Protein AF-A0A2M7FM03-F1 (afdb_monomer)

Organism: NCBI:txid1974536

Radius of gyration: 10.79 Å; Cα contacts (8 Å, |Δi|>4): 67; chains: 1; bounding box: 29×18×23 Å

InterPro domains:
  IPR036165 YefM-like superfamily [SSF143120] (7-48)

pLDDT: mean 85.25, std 15.35, range [33.88, 96.12]

Structure (mmCIF, N/CA/C/O backbone):
data_AF-A0A2M7FM03-F1
#
_entry.id   AF-A0A2M7FM03-F1
#
loop_
_atom_site.group_PDB
_atom_site.id
_atom_site.type_symbol
_atom_site.label_atom_id
_atom_site.label_alt_id
_atom_site.label_comp_id
_atom_site.label_asym_id
_atom_site.label_entity_id
_atom_site.label_seq_id
_atom_site.pdbx_PDB_ins_code
_atom_site.Cartn_x
_atom_site.Cartn_y
_atom_site.Cartn_z
_atom_site.occupancy
_atom_site.B_iso_or_equiv
_atom_site.auth_seq_id
_atom_site.auth_comp_id
_atom_site.auth_asym_id
_atom_site.auth_atom_id
_atom_site.pdbx_PDB_model_num
ATOM 1 N N . MET A 1 1 ? 20.407 7.603 7.882 1.00 33.88 1 MET A N 1
ATOM 2 C CA . MET A 1 1 ? 19.220 6.803 7.512 1.00 33.88 1 MET A CA 1
ATOM 3 C C . MET A 1 1 ? 18.419 7.632 6.525 1.00 33.88 1 MET A C 1
ATOM 5 O O . MET A 1 1 ? 17.998 8.717 6.901 1.00 33.88 1 MET A O 1
ATOM 9 N N . ASN A 1 2 ? 18.294 7.197 5.268 1.00 36.41 2 ASN A N 1
ATOM 10 C CA . ASN A 1 2 ? 17.457 7.889 4.285 1.00 36.41 2 ASN A CA 1
ATOM 11 C 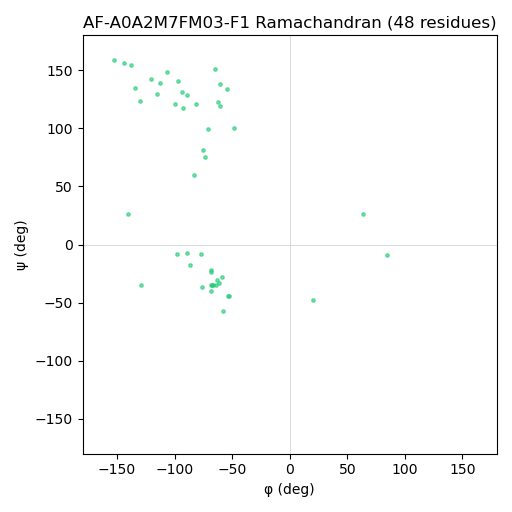C . ASN A 1 2 ? 15.995 7.650 4.674 1.00 36.41 2 ASN A C 1
ATOM 13 O O . ASN A 1 2 ? 15.451 6.579 4.424 1.00 36.41 2 ASN A O 1
ATOM 17 N N . THR A 1 3 ? 15.370 8.621 5.336 1.00 43.00 3 THR A N 1
ATOM 18 C CA . THR A 1 3 ? 13.923 8.637 5.568 1.00 43.00 3 THR A CA 1
ATOM 19 C C . THR A 1 3 ? 13.247 8.991 4.256 1.00 43.00 3 THR A C 1
ATOM 21 O O . THR A 1 3 ? 12.834 10.126 4.024 1.00 43.00 3 THR A O 1
ATOM 24 N N . GLN A 1 4 ? 13.209 8.021 3.354 1.00 56.03 4 GLN A N 1
ATOM 25 C CA . GLN A 1 4 ? 12.363 8.091 2.184 1.00 56.03 4 GLN A CA 1
ATOM 26 C C . GLN A 1 4 ? 10.926 8.187 2.699 1.00 56.03 4 GLN A C 1
ATOM 28 O O . GLN A 1 4 ? 10.508 7.336 3.483 1.00 56.03 4 GLN A O 1
ATOM 33 N N . LEU A 1 5 ? 10.235 9.283 2.371 1.00 55.12 5 LEU A N 1
ATOM 34 C CA . LEU A 1 5 ? 8.852 9.553 2.770 1.00 55.12 5 LEU A CA 1
ATOM 35 C C . LEU A 1 5 ? 8.002 8.314 2.472 1.00 55.12 5 LEU A C 1
ATOM 37 O O . LEU A 1 5 ? 7.650 8.061 1.324 1.0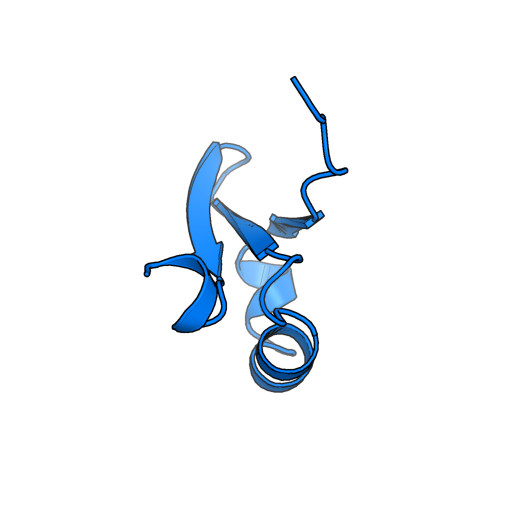0 55.12 5 LEU A O 1
ATOM 41 N N . ALA A 1 6 ? 7.732 7.508 3.499 1.00 62.41 6 ALA A N 1
ATOM 42 C CA . ALA A 1 6 ? 6.959 6.291 3.343 1.00 62.41 6 ALA A CA 1
ATOM 43 C C . ALA A 1 6 ? 5.561 6.690 2.873 1.00 62.41 6 ALA A C 1
ATOM 45 O O . ALA A 1 6 ? 4.872 7.473 3.535 1.00 62.41 6 ALA A O 1
ATOM 46 N N . ASN A 1 7 ? 5.135 6.158 1.731 1.00 86.38 7 ASN A N 1
ATOM 47 C CA . ASN A 1 7 ? 3.799 6.403 1.212 1.00 86.38 7 ASN A CA 1
ATOM 48 C C . ASN A 1 7 ? 2.792 5.582 2.032 1.00 86.38 7 ASN A C 1
ATOM 50 O O . ASN A 1 7 ? 2.414 4.467 1.671 1.00 86.38 7 ASN A O 1
ATOM 54 N N . ILE A 1 8 ? 2.411 6.110 3.197 1.00 92.56 8 ILE A N 1
ATOM 55 C CA . ILE A 1 8 ? 1.498 5.460 4.140 1.00 92.56 8 ILE A CA 1
ATOM 56 C C . ILE A 1 8 ? 0.057 5.685 3.677 1.00 92.56 8 ILE A C 1
ATOM 58 O O . ILE A 1 8 ? -0.417 6.819 3.597 1.00 92.56 8 ILE A O 1
ATOM 62 N N . ILE A 1 9 ? -0.672 4.601 3.416 1.00 93.25 9 ILE A N 1
ATOM 63 C CA . ILE A 1 9 ? -2.048 4.652 2.916 1.00 93.25 9 ILE A CA 1
ATOM 64 C C . ILE A 1 9 ? -2.961 3.676 3.681 1.00 93.25 9 ILE A C 1
ATOM 66 O O . ILE A 1 9 ? -2.605 2.520 3.895 1.00 93.25 9 ILE A O 1
ATOM 70 N N . PRO A 1 10 ? -4.172 4.082 4.100 1.00 95.12 10 PRO A N 1
ATOM 71 C CA . PRO A 1 10 ? -5.154 3.146 4.644 1.00 95.12 10 PRO A CA 1
ATOM 72 C C . PRO A 1 10 ? -5.540 2.063 3.632 1.00 95.12 10 PRO A C 1
ATOM 74 O O . PRO A 1 10 ? -5.826 2.363 2.471 1.00 95.12 10 PRO A O 1
ATOM 77 N N . ILE A 1 11 ? -5.659 0.814 4.084 1.00 94.69 11 ILE A N 1
ATOM 78 C CA . ILE A 1 11 ? -5.989 -0.335 3.225 1.00 94.69 11 ILE A CA 1
ATOM 79 C C . ILE A 1 11 ? -7.330 -0.169 2.490 1.00 94.69 11 ILE A C 1
ATOM 81 O O . ILE A 1 11 ? -7.517 -0.677 1.388 1.00 94.69 11 ILE A O 1
ATOM 85 N N . THR A 1 12 ? -8.270 0.582 3.069 1.00 94.19 12 THR A N 1
ATOM 86 C CA . THR A 1 12 ? -9.551 0.918 2.433 1.00 94.19 12 THR A CA 1
ATOM 87 C C . THR A 1 12 ? -9.383 1.852 1.237 1.00 94.19 12 THR A C 1
ATOM 89 O O . THR A 1 12 ? -10.093 1.682 0.251 1.00 94.19 12 THR A O 1
ATOM 92 N N . LYS A 1 13 ? -8.422 2.785 1.282 1.00 93.25 13 LYS A N 1
ATOM 93 C CA . LYS A 1 13 ? -8.085 3.666 0.154 1.00 93.25 13 LYS A CA 1
ATOM 94 C C . LYS A 1 13 ? -7.282 2.930 -0.918 1.00 93.25 13 LYS A C 1
ATOM 96 O O . LYS A 1 13 ? -7.506 3.160 -2.100 1.00 93.25 13 LYS A O 1
ATOM 101 N N . ALA A 1 14 ? -6.393 2.024 -0.509 1.00 94.06 14 ALA A N 1
ATOM 102 C CA . ALA A 1 14 ? -5.591 1.232 -1.438 1.00 94.06 14 ALA A CA 1
ATOM 103 C C . ALA A 1 14 ? -6.432 0.240 -2.261 1.00 94.06 14 ALA A C 1
ATOM 105 O O . ALA A 1 14 ? -6.154 0.026 -3.434 1.00 94.06 14 ALA A O 1
ATOM 106 N N . ARG A 1 15 ? -7.498 -0.330 -1.678 1.00 92.69 15 ARG A N 1
ATOM 107 C CA . ARG A 1 15 ? -8.311 -1.391 -2.301 1.00 92.69 15 ARG A CA 1
ATOM 108 C C . ARG A 1 15 ? -8.837 -1.045 -3.695 1.00 92.69 15 ARG A C 1
ATOM 110 O O . ARG A 1 15 ? -8.788 -1.890 -4.578 1.00 92.69 15 ARG A O 1
ATOM 117 N N . GLY A 1 16 ? -9.347 0.170 -3.884 1.00 94.69 16 GLY A N 1
ATOM 118 C CA . GLY A 1 16 ? -9.925 0.591 -5.165 1.00 94.69 16 GLY A CA 1
ATOM 119 C C . GLY A 1 16 ? -8.893 0.938 -6.239 1.00 94.69 16 GLY A C 1
ATOM 120 O O . GLY A 1 16 ? -9.279 1.200 -7.369 1.00 94.69 16 GLY A O 1
ATOM 121 N N . ARG A 1 17 ? -7.603 0.991 -5.884 1.00 93.38 17 ARG A N 1
ATOM 122 C CA . ARG A 1 17 ? -6.517 1.502 -6.734 1.00 93.38 17 ARG A CA 1
ATOM 123 C C . ARG A 1 17 ? -5.245 0.661 -6.616 1.00 93.38 17 ARG A C 1
ATOM 125 O O . ARG A 1 17 ? -4.142 1.170 -6.780 1.00 93.38 17 ARG A O 1
ATOM 132 N N . LEU A 1 18 ? -5.388 -0.616 -6.257 1.00 92.56 18 LEU A N 1
ATOM 133 C CA . LEU A 1 18 ? -4.240 -1.474 -5.965 1.00 92.56 18 LEU A CA 1
ATOM 134 C C . LEU A 1 18 ? -3.357 -1.678 -7.205 1.00 92.56 18 LEU A C 1
ATOM 136 O O . LEU A 1 18 ? -2.143 -1.722 -7.058 1.00 92.56 18 LEU A O 1
ATOM 140 N N . GLY A 1 19 ? -3.966 -1.741 -8.396 1.00 92.88 19 GLY A N 1
ATOM 141 C CA . GLY A 1 19 ? -3.254 -1.769 -9.678 1.00 92.88 19 GLY A CA 1
ATOM 142 C C . GLY A 1 19 ? -2.356 -0.544 -9.858 1.00 92.88 19 GLY A C 1
ATOM 143 O O . GLY A 1 19 ? -1.144 -0.706 -9.934 1.00 92.88 19 GLY A O 1
ATOM 144 N N . ASP A 1 20 ? -2.925 0.668 -9.795 1.00 92.56 20 ASP A N 1
ATOM 145 C CA . ASP A 1 20 ? -2.160 1.925 -9.873 1.00 92.56 20 ASP A CA 1
ATOM 146 C C . ASP A 1 20 ? -1.009 1.964 -8.853 1.00 92.56 20 ASP A C 1
ATOM 148 O O . ASP A 1 20 ? 0.103 2.387 -9.153 1.00 92.56 20 ASP A O 1
ATOM 152 N N . LEU A 1 21 ? -1.278 1.547 -7.610 1.00 91.75 21 LEU A N 1
ATOM 153 C CA . LEU A 1 21 ? -0.278 1.556 -6.542 1.00 91.75 21 LEU A CA 1
ATOM 154 C C . LEU A 1 21 ? 0.851 0.560 -6.806 1.00 91.75 21 LEU A C 1
ATOM 156 O O . LEU A 1 21 ? 1.990 0.852 -6.454 1.00 91.75 21 LEU A O 1
ATOM 160 N N . ALA A 1 22 ? 0.550 -0.590 -7.411 1.00 90.88 22 ALA A N 1
ATOM 161 C CA . ALA A 1 22 ? 1.554 -1.574 -7.794 1.00 90.88 22 ALA A CA 1
ATOM 162 C C . ALA A 1 22 ? 2.437 -1.055 -8.936 1.00 90.88 22 ALA A C 1
ATOM 164 O O . ALA A 1 22 ? 3.649 -1.217 -8.870 1.00 90.88 22 ALA A O 1
ATOM 165 N N . GLU A 1 23 ? 1.864 -0.357 -9.922 1.00 90.31 23 GLU A N 1
ATOM 166 C CA . GLU A 1 23 ? 2.637 0.287 -10.996 1.00 90.31 23 GLU A CA 1
ATOM 167 C C . GLU A 1 23 ? 3.577 1.388 -10.475 1.00 90.31 23 GLU A C 1
ATOM 169 O O . GLU A 1 23 ? 4.645 1.613 -11.038 1.00 90.31 23 GLU A O 1
ATOM 174 N N . LEU A 1 24 ? 3.204 2.071 -9.388 1.00 88.50 24 LEU A N 1
ATOM 175 C CA . LEU A 1 24 ? 4.011 3.134 -8.775 1.00 88.50 24 LEU A CA 1
ATOM 176 C C . LEU A 1 24 ? 5.045 2.625 -7.757 1.00 88.50 24 LEU A C 1
ATOM 178 O O . LEU A 1 24 ? 5.970 3.361 -7.394 1.00 88.50 24 LEU A O 1
ATOM 182 N N . ALA A 1 25 ? 4.890 1.398 -7.261 1.00 87.56 25 ALA A N 1
ATOM 183 C CA . ALA A 1 25 ? 5.770 0.781 -6.273 1.00 87.56 25 ALA A CA 1
ATOM 184 C C . ALA A 1 25 ? 7.005 0.161 -6.945 1.00 87.56 25 ALA A C 1
ATOM 186 O O . ALA A 1 25 ? 7.214 -1.041 -6.851 1.00 87.56 25 ALA A O 1
ATOM 187 N N . VAL A 1 26 ? 7.804 0.978 -7.639 1.00 83.75 26 VAL A N 1
ATOM 188 C CA . VAL A 1 26 ? 8.991 0.535 -8.395 1.00 83.75 26 VAL A CA 1
ATOM 189 C C . VAL A 1 26 ? 10.249 0.650 -7.540 1.00 83.75 26 VAL A C 1
ATOM 191 O O . VAL A 1 26 ? 10.468 1.722 -6.982 1.00 83.75 26 VAL A O 1
ATOM 194 N N . ALA A 1 27 ? 11.058 -0.418 -7.493 1.00 68.56 27 ALA A N 1
ATOM 195 C CA . ALA A 1 27 ? 12.383 -0.664 -6.876 1.00 68.56 27 ALA A CA 1
ATOM 196 C C . ALA A 1 27 ? 12.890 0.238 -5.726 1.00 68.56 27 ALA A C 1
ATOM 198 O O . ALA A 1 27 ? 13.395 -0.257 -4.727 1.00 68.56 27 ALA A O 1
ATOM 199 N N . SER A 1 28 ? 12.815 1.561 -5.851 1.00 70.69 28 SER A N 1
ATOM 200 C CA . SER A 1 28 ? 13.161 2.519 -4.799 1.00 70.69 28 SER A CA 1
ATOM 201 C C . SER A 1 28 ? 11.955 3.029 -4.012 1.00 70.69 28 SER A C 1
ATOM 203 O O . SER A 1 28 ? 12.160 3.731 -3.037 1.00 70.69 28 SER A O 1
ATOM 205 N N . ASN A 1 29 ? 10.713 2.741 -4.395 1.00 82.25 29 ASN A N 1
ATOM 206 C CA . ASN A 1 29 ? 9.520 3.262 -3.736 1.00 82.25 29 ASN A CA 1
ATOM 207 C C . ASN A 1 29 ? 8.642 2.131 -3.198 1.00 82.25 29 ASN A C 1
ATOM 209 O O . ASN A 1 29 ? 8.489 1.092 -3.833 1.00 82.25 29 ASN A O 1
ATOM 213 N N . TYR A 1 30 ? 8.046 2.349 -2.029 1.00 90.12 30 TYR A N 1
ATOM 214 C CA . TYR A 1 30 ? 7.145 1.388 -1.406 1.00 90.12 30 TYR A C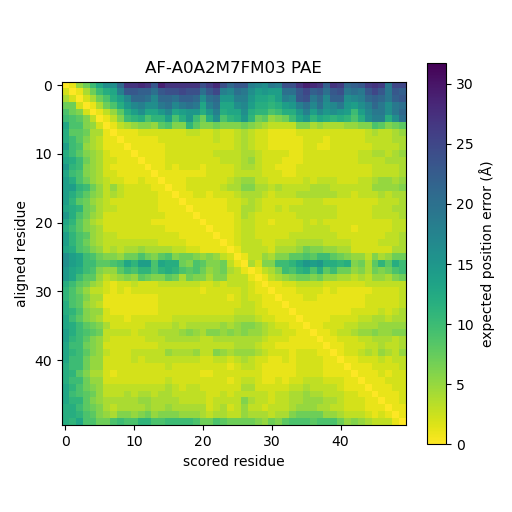A 1
ATOM 215 C C . TYR A 1 30 ? 6.006 2.091 -0.674 1.00 90.12 30 TYR A C 1
ATOM 217 O O . TYR A 1 30 ? 6.112 3.247 -0.250 1.00 90.12 30 TYR A O 1
ATOM 225 N N . TYR A 1 31 ? 4.904 1.364 -0.513 1.00 93.12 31 TYR A N 1
ATOM 226 C CA . TYR A 1 31 ? 3.717 1.842 0.185 1.00 93.12 31 TYR A CA 1
ATOM 227 C C . TYR A 1 31 ? 3.483 1.009 1.435 1.00 93.12 31 TYR A C 1
ATOM 229 O O . TYR A 1 31 ? 3.426 -0.216 1.369 1.00 93.12 31 TYR A O 1
ATOM 237 N N . ILE A 1 32 ? 3.289 1.665 2.576 1.00 94.00 32 ILE A N 1
ATOM 238 C CA . ILE A 1 32 ? 2.850 0.985 3.797 1.00 94.00 32 ILE A CA 1
ATOM 239 C C . ILE A 1 32 ? 1.331 1.062 3.846 1.00 94.00 32 ILE A C 1
ATOM 241 O O . ILE A 1 32 ? 0.764 2.153 3.950 1.00 94.00 32 ILE A O 1
ATOM 245 N N . LEU A 1 33 ? 0.662 -0.090 3.813 1.00 95.06 33 LEU A N 1
ATOM 246 C CA . LEU A 1 33 ? -0.781 -0.146 3.993 1.00 95.06 33 LEU A CA 1
ATOM 247 C C . LEU A 1 33 ? -1.113 -0.297 5.477 1.00 95.06 33 LEU A C 1
ATOM 249 O O . LEU A 1 33 ? -0.616 -1.198 6.164 1.00 95.06 33 LEU A O 1
ATOM 253 N N . THR A 1 34 ? -1.988 0.574 5.971 1.00 96.12 34 THR A N 1
ATOM 254 C CA . THR A 1 34 ? -2.413 0.579 7.374 1.00 96.12 34 THR A CA 1
ATOM 255 C C . THR A 1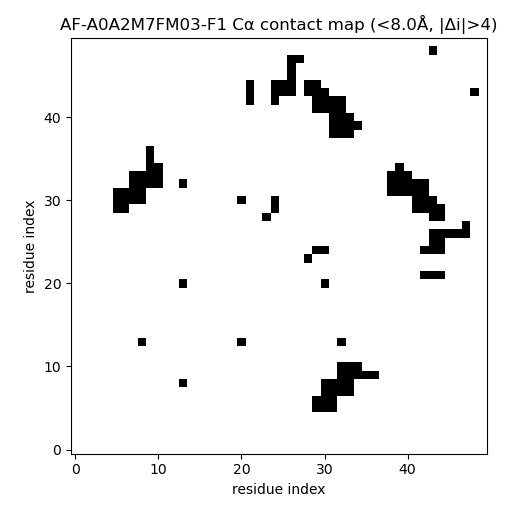 34 ? -3.830 0.051 7.548 1.00 96.12 34 THR A C 1
ATOM 257 O O . THR A 1 34 ? -4.707 0.231 6.698 1.00 96.12 34 THR A O 1
ATOM 260 N N . LYS A 1 35 ? -4.081 -0.580 8.695 1.00 95.81 35 LYS A N 1
ATOM 261 C CA . LYS A 1 35 ? -5.412 -0.993 9.145 1.00 95.81 35 LYS A CA 1
ATOM 262 C C . LYS A 1 35 ? -5.600 -0.494 10.573 1.00 95.81 35 LYS A C 1
ATOM 264 O O . LYS A 1 35 ? -4.777 -0.770 11.434 1.00 95.81 35 LYS A O 1
ATOM 269 N N . GLY A 1 36 ? -6.654 0.289 10.813 1.00 92.75 36 GLY A N 1
ATOM 270 C CA . GLY A 1 36 ? -6.876 0.913 12.125 1.00 92.75 36 GLY A CA 1
ATOM 271 C C . GLY A 1 36 ? -5.784 1.910 12.540 1.00 92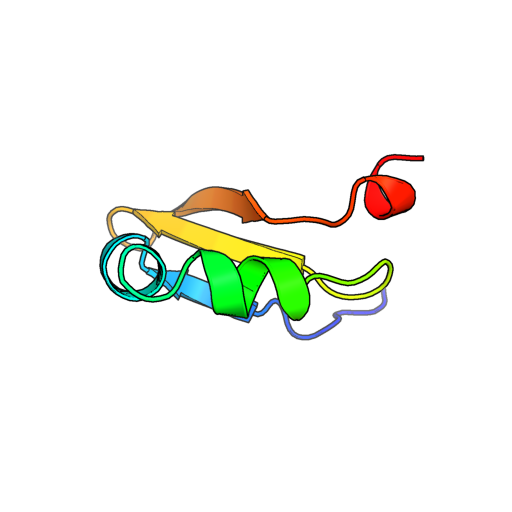.75 36 GLY A C 1
ATOM 272 O O . GLY A 1 36 ? -5.556 2.093 13.725 1.00 92.75 36 GLY A O 1
ATOM 273 N N . GLY A 1 37 ? -5.079 2.520 11.579 1.00 90.06 37 GLY A N 1
ATOM 274 C CA . GLY A 1 37 ? -3.973 3.452 11.846 1.00 90.06 37 GLY A CA 1
ATOM 275 C C . GLY A 1 37 ? -2.616 2.784 12.088 1.00 90.06 37 GLY A C 1
ATOM 276 O O . GLY A 1 37 ? -1.599 3.469 12.073 1.00 90.06 37 GLY A O 1
ATOM 277 N N . SER A 1 38 ? -2.572 1.458 12.225 1.00 94.56 38 SER A N 1
ATOM 278 C CA . SER A 1 38 ? -1.329 0.704 12.400 1.00 94.56 38 SER A CA 1
ATOM 279 C C . SER A 1 38 ? -0.834 0.116 11.072 1.00 94.56 38 SER A C 1
ATOM 281 O O . SER A 1 38 ? -1.659 -0.355 10.279 1.00 94.56 38 SER A O 1
ATOM 283 N N . PRO A 1 39 ? 0.487 0.114 10.804 1.00 95.00 39 PRO A N 1
ATOM 284 C CA . PRO A 1 39 ? 1.078 -0.623 9.686 1.00 95.00 39 PRO A CA 1
ATOM 285 C C . PRO A 1 39 ? 0.684 -2.100 9.723 1.00 95.00 39 PRO A C 1
ATOM 287 O O . PRO A 1 39 ? 0.742 -2.726 10.778 1.00 95.00 39 PRO A O 1
ATOM 290 N N . SER A 1 40 ? 0.278 -2.651 8.579 1.00 94.50 40 SER A N 1
ATOM 291 C CA . SER A 1 40 ? -0.145 -4.054 8.484 1.00 94.50 40 SER A CA 1
ATOM 292 C C . SER A 1 40 ? 0.543 -4.812 7.356 1.00 94.50 40 SER A C 1
ATOM 294 O O . SER A 1 40 ? 0.781 -6.005 7.510 1.00 94.50 40 SER A O 1
ATOM 296 N N . VAL A 1 41 ? 0.826 -4.163 6.225 1.00 93.25 41 VAL A N 1
ATOM 297 C CA . VAL A 1 41 ? 1.547 -4.776 5.102 1.00 93.25 41 VAL A CA 1
ATOM 298 C C . VAL A 1 41 ? 2.289 -3.697 4.314 1.00 93.25 41 VAL A C 1
ATOM 300 O O . VAL A 1 41 ? 1.913 -2.526 4.377 1.00 93.25 41 VAL A O 1
ATOM 303 N N . ALA A 1 42 ? 3.316 -4.086 3.563 1.00 93.19 42 ALA A N 1
ATOM 304 C CA . ALA A 1 42 ? 3.987 -3.224 2.597 1.00 93.19 42 ALA A CA 1
ATOM 305 C C . ALA A 1 42 ? 3.734 -3.733 1.173 1.00 93.19 42 ALA A C 1
ATOM 307 O O . ALA A 1 42 ? 3.753 -4.939 0.933 1.00 93.19 42 ALA A O 1
ATOM 308 N N . LEU A 1 43 ? 3.491 -2.809 0.247 1.00 93.12 43 LEU A N 1
ATOM 309 C CA . LEU A 1 43 ? 3.500 -3.057 -1.189 1.00 93.12 43 LEU A CA 1
ATOM 310 C C . LEU A 1 43 ? 4.847 -2.587 -1.733 1.00 93.12 43 LEU A C 1
ATOM 312 O O . LEU A 1 43 ? 5.205 -1.417 -1.568 1.00 93.12 43 LEU A O 1
ATOM 316 N N . VAL A 1 44 ? 5.578 -3.514 -2.339 1.00 92.00 44 VAL A N 1
ATOM 317 C CA . VAL A 1 44 ? 6.953 -3.341 -2.810 1.00 92.00 44 VAL A CA 1
ATOM 318 C C . VAL A 1 44 ? 7.107 -3.981 -4.185 1.00 92.00 44 VAL A C 1
ATOM 320 O O . VAL A 1 44 ? 6.391 -4.933 -4.505 1.00 92.00 44 V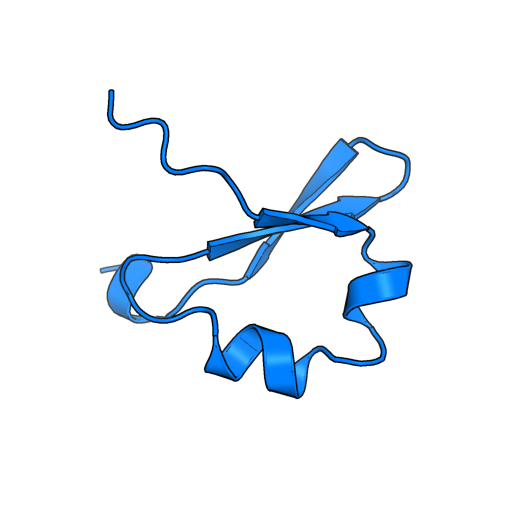AL A O 1
ATOM 323 N N . ASP A 1 45 ? 8.072 -3.491 -4.955 1.00 90.75 45 ASP A N 1
ATOM 324 C CA . ASP A 1 45 ? 8.600 -4.210 -6.112 1.00 90.75 45 ASP A CA 1
ATOM 325 C C . ASP A 1 45 ? 9.298 -5.507 -5.665 1.00 90.75 45 ASP A C 1
ATOM 327 O O . ASP A 1 45 ? 9.874 -5.563 -4.576 1.00 90.75 45 ASP A O 1
ATOM 331 N N . PHE A 1 46 ? 9.318 -6.538 -6.509 1.00 89.25 46 PHE A N 1
ATOM 332 C CA . PHE A 1 46 ? 10.119 -7.734 -6.237 1.00 89.25 46 PHE A CA 1
ATOM 333 C C . PHE A 1 46 ? 11.616 -7.427 -6.152 1.00 89.25 46 PHE A C 1
ATOM 335 O O . PHE A 1 46 ? 12.318 -8.050 -5.357 1.00 89.25 46 PHE A O 1
ATOM 342 N N . ASP A 1 47 ? 12.105 -6.461 -6.925 1.00 88.88 47 ASP A N 1
ATOM 343 C CA . ASP A 1 47 ? 13.500 -6.032 -6.896 1.00 88.88 47 ASP A CA 1
ATOM 344 C C . ASP A 1 47 ? 13.874 -5.328 -5.586 1.00 88.88 47 ASP A C 1
ATOM 346 O O . ASP A 1 47 ? 15.043 -5.337 -5.217 1.00 88.88 47 ASP A O 1
ATOM 350 N N . TYR A 1 48 ? 12.903 -4.790 -4.838 1.00 85.38 48 TYR A N 1
ATOM 351 C CA . TYR A 1 48 ? 13.143 -4.244 -3.496 1.00 85.38 48 TYR A CA 1
ATOM 352 C C . TYR A 1 48 ? 13.496 -5.337 -2.470 1.00 85.38 48 TYR A C 1
ATOM 354 O O . TYR A 1 48 ? 14.102 -5.049 -1.441 1.00 85.38 48 TYR A O 1
ATOM 362 N N . LEU A 1 49 ? 13.087 -6.588 -2.717 1.00 82.06 49 LEU A N 1
ATOM 363 C CA . LEU A 1 49 ? 13.318 -7.720 -1.811 1.00 82.06 49 LEU A CA 1
ATOM 364 C C . LEU A 1 49 ? 14.641 -8.457 -2.065 1.00 82.06 49 LEU A C 1
ATOM 366 O O . LEU A 1 49 ? 14.961 -9.378 -1.312 1.00 82.06 49 LEU A O 1
ATOM 370 N N . LYS A 1 50 ? 15.358 -8.108 -3.134 1.00 80.25 50 LYS A N 1
ATOM 371 C CA . LYS A 1 50 ? 16.658 -8.693 -3.481 1.00 80.25 50 LYS A CA 1
ATOM 372 C C . LYS A 1 50 ? 17.782 -7.985 -2.735 1.00 80.25 50 LYS A C 1
ATOM 374 O O . LYS A 1 50 ? 18.720 -8.702 -2.326 1.00 80.25 50 LYS A O 1
#

Mean predicted aligned error: 5.09 Å

Nearest PDB structures (foldseek):
  3g5o-assembly1_D  TM=8.849E-01  e=2.794E-03  Mycobacterium tuberculosis H37Rv
  2odk-assembly2_D  TM=8.774E-01  e=1.524E-02  Nitrosomonas europaea
 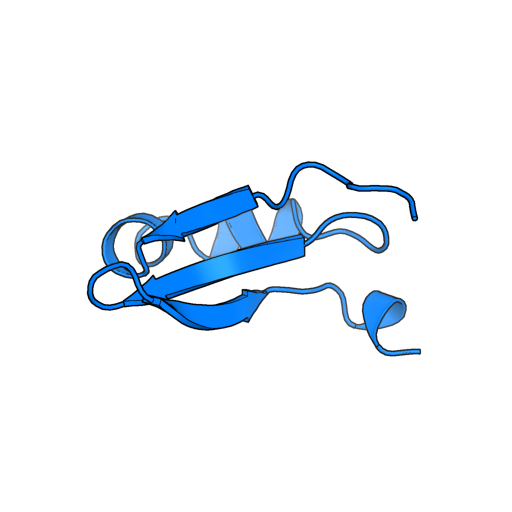 3k33-assembly1_C-2  TM=8.468E-01  e=8.916E-02  Punavirus P1
  6jqy-assembly1_A  TM=8.297E-01  e=9.569E-02  My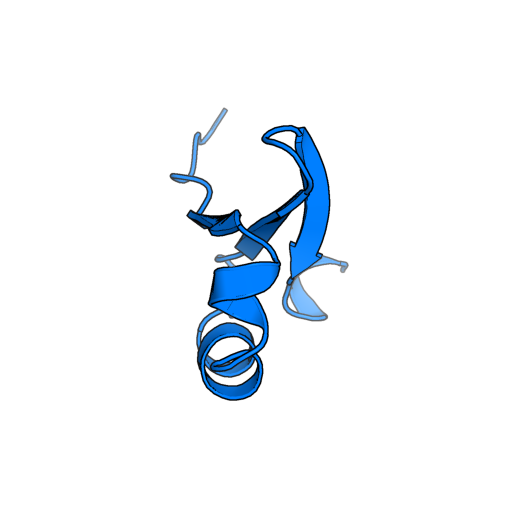cobacterium tuberculosis CDC1551
  4zlx-assembly1_B  TM=8.602E-01  e=1.363E-01  Punavirus P1

Sequence (50 aa):
MNTQLANIIPITKARGRLGDLAELAVASNYYILTKGGSPSVALVDFDYLK

Solvent-accessible surface area (backbone atoms only — not comparable to full-atom values): 3074 Å² total; per-residue (Å²): 131,88,79,68,82,68,47,71,42,48,46,79,70,41,65,86,41,48,67,64,53,56,73,62,15,49,60,91,38,48,30,38,29,20,58,96,86,39,82,74,50,73,48,63,26,75,71,56,76,110

Secondary structure (DSSP, 8-state):
------EEEEHHHHHTTHHHHHHH--TT--EEEEETTEEEEEE--GGGG-

Foldseek 3Di:
DPPPPAQEEEPVVCVVPVVVQLVVQPQ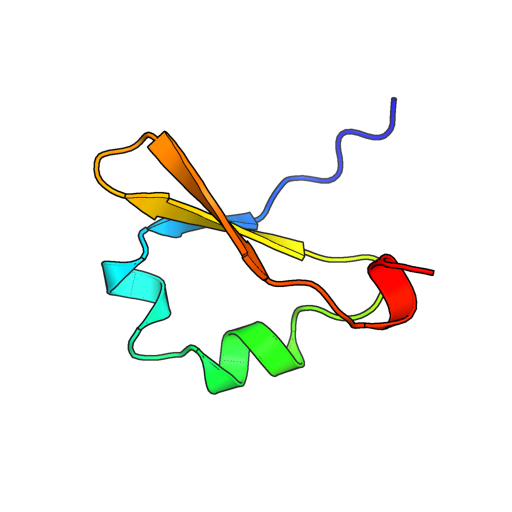VHKHFYDDPNHGDDIRHDPNVVD